Protein AF-A0A3C1FP89-F1 (afdb_monomer_lite)

Foldseek 3Di:
DDPVVVVVVVVVVVVLVVVPDPDPPVNVVVVVVVVVVVVVVVVVVVVPDDPVVVVVVVVVVLVVCVVCVVVVQVVLVVVLVSCVVSVPDPVVSVVSDDDPVNSND

Sequence (105 aa):
MTLTDLNEARQKKAAADAVHENLDPQALAMLMGEIGRTARAAAAHLATRDGKAIESALLCAAASMRANVDLILAANQKDMAAAQARGLSGAMLDRLLLDDARIEG

Radius of gyration: 21.08 Å; chains: 1; bounding box: 42×33×60 Å

Secondary structure (DSSP, 8-state):
--HHHHHHHHHHHHHHHTTS----HHHHHHHHHHHHHHHHHHHHHHTT--HHHHHHHHHHHHHHHHHTHHHHHHHHHHHHHHHHHTT--HHHHHHH---HHHHH-

Structure (mmCIF, N/CA/C/O backbone):
data_AF-A0A3C1FP89-F1
#
_entry.id   AF-A0A3C1FP89-F1
#
loop_
_atom_site.group_PDB
_atom_site.id
_atom_site.type_symbol
_atom_site.label_atom_id
_atom_site.label_alt_id
_atom_site.label_comp_id
_atom_site.label_asym_id
_atom_site.label_entity_id
_atom_site.label_seq_id
_atom_site.pdbx_PDB_ins_code
_atom_site.Cartn_x
_atom_site.Cartn_y
_atom_site.Cartn_z
_atom_site.occupancy
_atom_site.B_iso_or_equiv
_atom_site.auth_seq_id
_atom_site.auth_comp_id
_atom_site.auth_asym_id
_atom_site.auth_atom_id
_atom_site.pdbx_PDB_model_num
ATOM 1 N N . MET A 1 1 ? -26.961 9.249 37.890 1.00 52.25 1 MET A N 1
ATOM 2 C CA . MET A 1 1 ? -25.679 9.284 37.161 1.00 52.25 1 MET A CA 1
ATOM 3 C C . MET A 1 1 ? -24.774 10.228 37.926 1.00 52.25 1 MET A C 1
ATOM 5 O O . MET A 1 1 ? -25.094 11.408 38.019 1.00 52.25 1 MET A O 1
ATOM 9 N N . THR A 1 2 ? -23.789 9.687 38.635 1.00 61.38 2 THR A N 1
ATOM 10 C CA . THR A 1 2 ? -22.952 10.455 39.565 1.00 61.38 2 THR A CA 1
ATOM 11 C C . THR A 1 2 ? -21.875 11.226 38.797 1.00 61.38 2 THR A C 1
ATOM 13 O O . THR A 1 2 ? -21.512 10.862 37.680 1.00 61.38 2 THR A O 1
ATOM 16 N N . LEU A 1 3 ? -21.356 12.316 39.371 1.00 56.31 3 LEU A N 1
ATOM 17 C CA . LEU A 1 3 ? -20.245 13.081 38.780 1.00 56.31 3 LEU A CA 1
ATOM 18 C C . LEU A 1 3 ? -18.972 12.226 38.605 1.00 56.31 3 LEU A C 1
ATOM 20 O O . LEU A 1 3 ? -18.139 12.534 37.754 1.00 56.31 3 LEU A O 1
ATOM 24 N N . THR A 1 4 ? -18.856 11.132 39.361 1.00 63.28 4 THR A N 1
ATOM 25 C CA . THR A 1 4 ? -17.792 10.127 39.253 1.00 63.28 4 THR A CA 1
ATOM 26 C C . THR A 1 4 ? -17.857 9.380 37.916 1.00 63.28 4 THR A C 1
ATOM 28 O O . THR A 1 4 ? -16.848 9.300 37.219 1.00 63.28 4 THR A O 1
ATOM 31 N N . ASP A 1 5 ? -19.056 8.973 37.483 1.00 65.94 5 ASP A N 1
ATOM 32 C CA . ASP A 1 5 ? -19.277 8.242 36.221 1.00 65.94 5 ASP A CA 1
ATOM 33 C C . ASP A 1 5 ? -18.897 9.091 34.988 1.00 65.94 5 ASP A C 1
ATOM 35 O O . ASP A 1 5 ? -18.349 8.601 33.999 1.00 65.94 5 ASP A O 1
ATOM 39 N N . LEU A 1 6 ? -19.149 10.403 35.061 1.00 63.41 6 LEU A N 1
ATOM 40 C CA . LEU A 1 6 ? -18.785 11.370 34.018 1.00 63.41 6 LEU A CA 1
ATOM 41 C C . LEU A 1 6 ? -17.269 11.624 33.952 1.00 63.41 6 LEU A C 1
ATOM 43 O O . LEU A 1 6 ? -16.741 11.879 32.866 1.00 63.41 6 LEU A O 1
ATOM 47 N N . ASN A 1 7 ? -16.567 11.554 35.087 1.00 63.03 7 ASN A N 1
ATOM 48 C CA . ASN A 1 7 ? -15.112 11.703 35.142 1.00 63.03 7 ASN A CA 1
ATOM 49 C C . ASN A 1 7 ? -14.392 10.451 34.634 1.00 63.03 7 ASN A C 1
ATOM 51 O O . ASN A 1 7 ? -13.441 10.578 33.865 1.00 63.03 7 ASN A O 1
ATOM 55 N N . GLU A 1 8 ? -14.873 9.255 34.973 1.00 60.72 8 GLU A N 1
ATOM 56 C CA . GLU A 1 8 ? -14.316 7.998 34.457 1.00 60.72 8 GLU A CA 1
ATOM 57 C C . GLU A 1 8 ? -14.486 7.873 32.936 1.00 60.72 8 GLU A C 1
ATOM 59 O O . GLU A 1 8 ? -13.553 7.482 32.229 1.00 60.72 8 GLU A O 1
ATOM 64 N N . ALA A 1 9 ? -15.644 8.277 32.401 1.00 56.84 9 ALA A N 1
ATOM 65 C CA . ALA A 1 9 ? -15.885 8.311 30.958 1.00 56.84 9 ALA A CA 1
ATOM 66 C C . ALA A 1 9 ? -14.972 9.321 30.236 1.00 56.84 9 ALA A C 1
ATOM 68 O O . ALA A 1 9 ? -14.457 9.034 29.153 1.00 56.84 9 ALA A O 1
ATOM 69 N N . ARG A 1 10 ? -14.718 10.488 30.846 1.00 57.84 10 ARG A N 1
ATOM 70 C CA . ARG A 1 10 ? -13.766 11.486 30.328 1.00 57.84 10 ARG A CA 1
ATOM 71 C C . ARG A 1 10 ? -12.323 10.994 30.370 1.00 57.84 10 ARG A C 1
ATOM 73 O O . ARG A 1 10 ? -11.600 11.212 29.403 1.00 57.84 10 ARG A O 1
ATOM 80 N N . GLN A 1 11 ? -11.918 10.312 31.440 1.00 58.44 11 GLN A N 1
ATOM 81 C CA . GLN A 1 11 ? -10.575 9.740 31.568 1.00 58.44 11 GLN A CA 1
ATOM 82 C C . GLN A 1 11 ? -10.338 8.615 30.554 1.00 58.44 11 GLN A C 1
ATOM 84 O O . GLN A 1 11 ? -9.290 8.589 29.915 1.00 58.44 11 GLN A O 1
ATOM 89 N N . LYS A 1 12 ? -11.329 7.743 30.321 1.00 56.12 12 LYS A N 1
ATOM 90 C CA . LYS A 1 12 ? -11.257 6.711 29.271 1.00 56.12 12 LYS A CA 1
ATOM 91 C C . LYS A 1 12 ? -11.180 7.306 27.864 1.00 56.12 12 LYS A C 1
ATOM 93 O O . LYS A 1 12 ? -10.401 6.820 27.050 1.00 56.12 12 LYS A O 1
ATOM 98 N N . LYS A 1 13 ? -11.936 8.374 27.587 1.00 52.81 13 LYS A N 1
ATOM 99 C CA . LYS A 1 13 ? -11.879 9.087 26.301 1.00 52.81 13 LYS A CA 1
ATOM 100 C C . LYS A 1 13 ? -10.519 9.763 26.081 1.00 52.81 13 LYS A C 1
ATOM 102 O O . LYS A 1 13 ? -9.931 9.599 25.022 1.00 52.81 13 LYS A O 1
ATOM 107 N N . ALA A 1 14 ? -9.981 10.431 27.102 1.00 51.41 14 ALA A N 1
ATOM 108 C CA . ALA A 1 14 ? -8.655 11.046 27.042 1.00 51.41 14 ALA A CA 1
ATOM 109 C C . ALA A 1 14 ? -7.525 10.014 26.864 1.00 51.41 14 ALA A C 1
ATOM 111 O O . ALA A 1 14 ? -6.576 10.278 26.135 1.00 51.41 14 ALA A O 1
ATOM 112 N N . ALA A 1 15 ? -7.632 8.830 27.477 1.00 50.22 15 ALA A N 1
ATOM 113 C CA . ALA A 1 15 ? -6.672 7.743 27.277 1.00 50.22 15 ALA A CA 1
ATOM 114 C C . ALA A 1 15 ? -6.740 7.138 25.860 1.00 50.22 15 ALA A C 1
ATOM 116 O O . ALA A 1 15 ? -5.707 6.767 25.311 1.00 50.22 15 ALA A O 1
ATOM 117 N N . ALA A 1 16 ? -7.931 7.073 25.252 1.00 50.25 16 ALA A N 1
ATOM 118 C CA . ALA A 1 16 ? -8.103 6.632 23.866 1.00 50.25 16 ALA A CA 1
ATOM 119 C C . ALA A 1 16 ? -7.566 7.660 22.849 1.00 50.25 16 ALA A C 1
ATOM 121 O O . ALA A 1 16 ? -6.980 7.272 21.839 1.00 50.25 16 ALA A O 1
ATOM 122 N N . ASP A 1 17 ? -7.700 8.957 23.144 1.00 45.22 17 ASP A N 1
ATOM 123 C CA . ASP A 1 17 ? -7.143 10.049 22.331 1.00 45.22 17 ASP A CA 1
ATOM 124 C C . ASP A 1 17 ? -5.609 10.182 22.498 1.00 45.22 17 ASP A C 1
ATOM 126 O O . ASP A 1 17 ? -4.918 10.640 21.588 1.00 45.22 17 ASP A O 1
ATOM 130 N N . ALA A 1 18 ? -5.049 9.722 23.625 1.00 45.03 18 ALA A N 1
ATOM 131 C CA . ALA A 1 18 ? -3.611 9.743 23.924 1.00 45.03 18 ALA A CA 1
ATOM 132 C C . ALA A 1 18 ? -2.783 8.668 23.189 1.00 45.03 18 ALA A C 1
ATOM 134 O O . ALA A 1 18 ? -1.561 8.646 23.320 1.00 45.03 18 ALA A O 1
ATOM 135 N N . VAL A 1 19 ? -3.416 7.791 22.398 1.00 46.75 19 VAL A N 1
ATOM 136 C CA . VAL A 1 19 ? -2.716 6.790 21.564 1.00 46.75 19 VAL A CA 1
ATOM 137 C C . VAL A 1 19 ? -2.028 7.434 20.346 1.00 46.75 19 VAL A C 1
ATOM 139 O O . VAL A 1 19 ? -1.257 6.776 19.651 1.00 46.75 19 VAL A O 1
ATOM 142 N N . HIS A 1 20 ? -2.219 8.736 20.098 1.00 53.94 20 HIS A N 1
ATOM 143 C CA . HIS A 1 20 ? -1.276 9.496 19.278 1.00 53.94 20 HIS A CA 1
ATOM 144 C C . HIS A 1 20 ? 0.024 9.702 20.056 1.00 53.94 20 HIS A C 1
ATOM 146 O O . HIS A 1 20 ? 0.259 10.737 20.673 1.00 53.94 20 HIS A O 1
ATOM 152 N N . GLU A 1 21 ? 0.846 8.653 20.019 1.00 57.47 21 GLU A N 1
ATOM 153 C CA . GLU A 1 21 ? 2.279 8.667 20.265 1.00 57.47 21 GLU A CA 1
ATOM 154 C C . GLU A 1 21 ? 2.840 10.022 19.823 1.00 57.47 21 GLU A C 1
ATOM 156 O O . GLU A 1 21 ? 2.659 10.421 18.669 1.00 57.47 21 GLU A O 1
ATOM 161 N N . ASN A 1 22 ? 3.431 10.769 20.762 1.00 55.59 22 ASN A N 1
ATOM 162 C CA . ASN A 1 22 ? 4.135 12.018 20.481 1.00 55.59 22 ASN A CA 1
ATOM 163 C C . ASN A 1 22 ? 5.331 11.687 19.579 1.00 55.59 22 ASN A C 1
ATOM 165 O O . ASN A 1 22 ? 6.460 11.550 20.046 1.00 55.59 22 ASN A O 1
ATOM 169 N N . LEU A 1 23 ? 5.063 11.495 18.289 1.00 66.25 23 LEU A N 1
ATOM 170 C CA . LEU A 1 23 ? 6.065 11.325 17.258 1.00 66.25 23 LEU A CA 1
ATOM 171 C C . LEU A 1 23 ? 6.876 12.614 17.254 1.00 66.25 23 LEU A C 1
ATOM 173 O O . LEU A 1 23 ? 6.341 13.680 16.945 1.00 66.25 23 LEU A O 1
ATOM 177 N N . ASP A 1 24 ? 8.148 12.516 17.639 1.00 87.12 24 ASP A N 1
ATOM 178 C CA . ASP A 1 24 ? 9.085 13.629 17.545 1.00 87.12 24 ASP A CA 1
ATOM 179 C C . ASP A 1 24 ? 9.009 14.206 16.118 1.00 87.12 24 ASP A C 1
ATOM 181 O O . ASP A 1 24 ? 9.299 13.484 15.154 1.00 87.12 24 ASP A O 1
ATOM 185 N N . PRO A 1 25 ? 8.606 15.482 15.950 1.00 88.88 25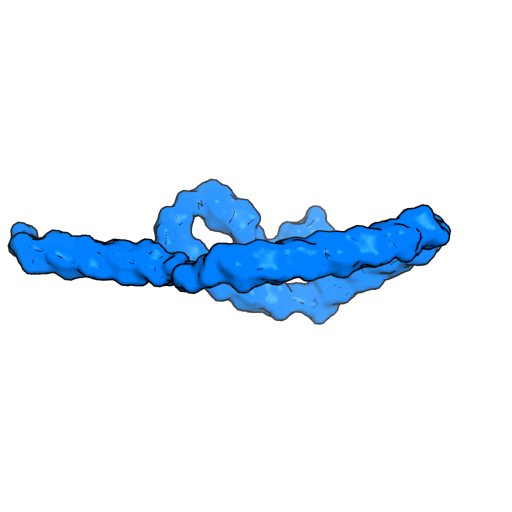 PRO A N 1
ATOM 186 C CA . PRO A 1 25 ? 8.474 16.089 14.633 1.00 88.88 25 PRO A CA 1
ATOM 187 C C . PRO A 1 25 ? 9.763 16.004 13.815 1.00 88.88 25 PRO A C 1
ATOM 189 O O . PRO A 1 25 ? 9.706 15.868 12.591 1.00 88.88 25 PRO A O 1
ATOM 192 N N . GLN A 1 26 ? 10.924 16.036 14.478 1.00 90.81 26 GLN A N 1
ATOM 193 C CA . GLN A 1 26 ? 12.214 15.916 13.814 1.00 90.81 26 GLN A CA 1
ATOM 194 C C . GLN A 1 26 ? 12.449 14.486 13.314 1.00 90.81 26 GLN A C 1
ATOM 196 O O . GLN A 1 26 ? 12.810 14.302 12.149 1.00 90.81 26 GLN A O 1
ATOM 201 N N . ALA A 1 27 ? 12.198 13.470 14.144 1.00 92.44 27 ALA A N 1
ATOM 202 C CA . ALA A 1 27 ? 12.238 12.068 13.730 1.00 92.44 27 ALA A CA 1
ATOM 203 C C . ALA A 1 27 ? 11.272 11.773 12.571 1.00 92.44 27 ALA A C 1
ATOM 205 O O . ALA A 1 27 ? 11.667 11.137 11.591 1.00 92.44 27 ALA A O 1
ATOM 206 N N . LEU A 1 28 ? 10.041 12.293 12.630 1.00 93.19 28 LEU A N 1
ATOM 207 C CA . LEU A 1 28 ? 9.064 12.154 11.551 1.00 93.19 28 LEU A CA 1
ATOM 208 C C . LEU A 1 28 ? 9.565 12.805 10.254 1.00 93.19 28 LEU A C 1
ATOM 210 O O . LEU A 1 28 ? 9.514 12.179 9.195 1.00 93.19 28 LEU A O 1
ATOM 214 N N . ALA A 1 29 ? 10.090 14.032 10.325 1.00 95.31 29 ALA A N 1
ATOM 215 C CA . ALA A 1 29 ? 10.639 14.726 9.162 1.00 95.31 29 ALA A CA 1
ATOM 216 C C . ALA A 1 29 ? 11.818 13.960 8.538 1.00 95.31 29 ALA A C 1
ATOM 218 O O . ALA A 1 29 ? 11.907 13.848 7.312 1.00 95.31 29 ALA A O 1
ATOM 219 N N . MET A 1 30 ? 12.697 13.385 9.365 1.00 96.31 30 MET A N 1
ATOM 220 C CA . MET A 1 30 ? 13.804 12.550 8.896 1.00 96.31 30 MET A CA 1
ATOM 221 C C . MET A 1 30 ? 13.309 11.274 8.207 1.00 96.31 30 MET A C 1
ATOM 223 O O . MET A 1 30 ? 13.766 10.980 7.100 1.00 96.31 30 MET A O 1
ATOM 227 N N . LEU A 1 31 ? 12.353 10.558 8.812 1.00 96.38 31 LEU A N 1
ATOM 228 C CA . LEU A 1 31 ? 11.766 9.342 8.244 1.00 96.38 31 LEU A CA 1
ATOM 229 C C . LEU A 1 31 ? 11.089 9.624 6.897 1.00 96.38 31 LEU A C 1
ATOM 231 O O . LEU A 1 31 ? 11.361 8.942 5.911 1.00 96.38 31 LEU A O 1
ATOM 235 N N . MET A 1 32 ? 10.249 10.660 6.831 1.00 97.00 32 MET A N 1
ATOM 236 C CA . MET A 1 32 ? 9.572 11.050 5.590 1.00 97.00 32 MET A CA 1
ATOM 237 C C . MET A 1 32 ? 10.575 11.471 4.508 1.00 97.00 32 MET A C 1
ATOM 239 O O . MET A 1 32 ? 10.421 11.109 3.340 1.00 97.00 32 MET A O 1
ATOM 243 N N . GLY A 1 33 ? 11.640 12.184 4.891 1.00 98.12 33 GLY A N 1
ATOM 244 C CA . GLY A 1 33 ? 12.728 12.538 3.982 1.00 98.12 33 GLY A CA 1
ATOM 245 C C . GLY A 1 33 ? 13.452 11.316 3.411 1.00 98.12 33 GLY A C 1
ATOM 246 O O . GLY A 1 33 ? 13.795 11.306 2.228 1.00 98.12 33 GLY A O 1
ATOM 247 N N . GLU A 1 34 ? 13.660 10.279 4.222 1.00 98.00 34 GLU A N 1
ATOM 248 C CA . GLU A 1 34 ? 14.312 9.039 3.791 1.00 98.00 34 GLU A CA 1
ATOM 249 C C . GLU A 1 34 ? 13.439 8.214 2.842 1.00 98.00 34 GLU A C 1
ATOM 251 O O . GLU A 1 34 ? 13.912 7.796 1.781 1.00 98.00 34 GLU A O 1
ATOM 256 N N . ILE A 1 35 ? 12.146 8.068 3.155 1.00 98.19 35 ILE A N 1
ATOM 257 C CA . ILE A 1 35 ? 11.174 7.427 2.257 1.00 98.19 35 ILE A CA 1
ATOM 258 C C . ILE A 1 35 ? 11.182 8.131 0.893 1.00 98.19 35 ILE A C 1
ATOM 260 O O . ILE A 1 35 ? 11.268 7.474 -0.145 1.00 98.19 35 ILE A O 1
ATOM 264 N N . GLY A 1 36 ? 11.171 9.468 0.881 1.00 98.25 36 GLY A N 1
ATOM 265 C CA . GLY A 1 36 ? 11.209 10.256 -0.352 1.00 98.25 36 GLY A CA 1
ATOM 266 C C . GLY A 1 36 ? 12.493 10.070 -1.171 1.00 98.25 36 GLY A C 1
ATOM 267 O O . GLY A 1 36 ? 12.426 9.929 -2.396 1.00 98.25 36 GLY A O 1
ATOM 268 N N . ARG A 1 37 ? 13.667 10.039 -0.522 1.00 98.38 37 ARG A N 1
ATOM 269 C CA . ARG A 1 37 ? 14.954 9.783 -1.199 1.00 98.38 37 ARG A CA 1
ATOM 270 C C . ARG A 1 37 ? 14.999 8.388 -1.814 1.00 98.38 37 ARG A C 1
ATOM 272 O O . ARG A 1 37 ? 15.337 8.260 -2.992 1.00 98.38 37 ARG A O 1
ATOM 279 N N . THR A 1 38 ? 14.603 7.374 -1.048 1.00 98.19 38 THR A N 1
ATOM 280 C CA . THR A 1 38 ? 14.559 5.982 -1.509 1.00 98.19 38 THR A CA 1
ATOM 281 C C . THR A 1 38 ? 13.587 5.818 -2.678 1.00 98.19 38 THR A C 1
ATOM 283 O O . THR A 1 38 ? 13.945 5.243 -3.707 1.00 98.19 38 THR A O 1
ATOM 286 N N . ALA A 1 39 ? 12.390 6.406 -2.584 1.00 98.00 39 ALA A N 1
ATOM 287 C CA . ALA A 1 39 ? 11.407 6.384 -3.664 1.00 98.00 39 ALA A CA 1
ATOM 288 C C . ALA A 1 39 ? 11.930 7.060 -4.943 1.00 98.00 39 ALA A C 1
ATOM 290 O O . ALA A 1 39 ? 11.757 6.523 -6.037 1.00 98.00 39 ALA A O 1
ATOM 291 N N . ARG A 1 40 ? 12.619 8.206 -4.829 1.00 98.00 40 ARG A N 1
ATOM 292 C CA . ARG A 1 40 ? 13.214 8.898 -5.986 1.00 98.00 40 ARG A CA 1
ATOM 293 C C . ARG A 1 40 ? 14.290 8.056 -6.672 1.00 98.00 40 ARG A C 1
ATOM 295 O O . ARG A 1 40 ? 14.317 8.009 -7.900 1.00 98.00 40 ARG A O 1
ATOM 302 N N . ALA A 1 41 ? 15.152 7.396 -5.900 1.00 97.31 41 ALA A N 1
ATOM 303 C CA . ALA A 1 41 ? 16.158 6.494 -6.450 1.00 97.31 41 ALA A CA 1
ATOM 304 C C . ALA A 1 41 ? 15.499 5.317 -7.193 1.00 97.31 41 ALA A C 1
ATOM 306 O O . ALA A 1 41 ? 15.824 5.056 -8.351 1.00 97.31 41 ALA A O 1
ATOM 307 N N . ALA A 1 42 ? 14.505 4.669 -6.578 1.00 96.81 42 ALA A N 1
ATOM 308 C CA . ALA A 1 42 ? 13.756 3.574 -7.195 1.00 96.81 42 ALA A CA 1
ATOM 309 C C . ALA A 1 42 ? 13.018 4.002 -8.479 1.00 96.81 42 ALA A C 1
ATOM 311 O O . ALA A 1 42 ? 13.021 3.266 -9.466 1.00 96.81 42 ALA A O 1
ATOM 312 N N . ALA A 1 43 ? 12.442 5.208 -8.509 1.00 97.44 43 ALA A N 1
ATOM 313 C CA . ALA A 1 43 ? 11.737 5.734 -9.678 1.00 97.44 43 ALA A CA 1
ATOM 314 C C . ALA A 1 43 ? 12.648 5.857 -10.913 1.00 97.44 43 ALA A C 1
ATOM 316 O O . ALA A 1 43 ? 12.226 5.516 -12.017 1.00 97.44 43 ALA A O 1
ATOM 317 N N . ALA A 1 44 ? 13.907 6.275 -10.736 1.00 96.00 44 ALA A N 1
ATOM 318 C CA . ALA A 1 44 ? 14.877 6.335 -11.832 1.00 96.00 44 ALA A CA 1
ATOM 319 C C . ALA A 1 44 ? 15.164 4.943 -12.424 1.00 96.00 44 ALA A C 1
ATOM 321 O O . ALA A 1 44 ? 15.269 4.789 -13.642 1.00 96.00 44 ALA A O 1
ATOM 322 N N . HIS A 1 45 ? 15.230 3.909 -11.579 1.00 94.25 45 HIS A N 1
ATOM 323 C CA . HIS A 1 45 ? 15.372 2.528 -12.041 1.00 94.25 45 HIS A CA 1
ATOM 324 C C . HIS A 1 45 ? 14.130 2.037 -12.786 1.00 94.25 45 HIS A C 1
ATOM 326 O O . HIS A 1 45 ? 14.267 1.395 -13.830 1.00 94.25 45 HIS A O 1
ATOM 332 N N . LEU A 1 46 ? 12.937 2.354 -12.276 1.00 95.19 46 LEU A N 1
ATOM 333 C CA . LEU A 1 46 ? 11.667 1.946 -12.872 1.00 95.19 46 LEU A CA 1
ATOM 334 C C . LEU A 1 46 ? 11.450 2.582 -14.251 1.00 95.19 46 LEU A C 1
ATOM 336 O O . LEU A 1 46 ? 11.043 1.890 -15.179 1.00 95.19 46 LEU A O 1
ATOM 340 N N . ALA A 1 47 ? 11.803 3.861 -14.411 1.00 95.69 47 ALA A N 1
ATOM 341 C CA . ALA A 1 47 ? 11.629 4.622 -15.652 1.00 95.69 47 ALA A CA 1
ATOM 342 C C . ALA A 1 47 ? 12.396 4.054 -16.864 1.00 95.69 47 ALA A C 1
ATOM 344 O O . ALA A 1 47 ? 12.097 4.412 -17.999 1.00 95.69 47 ALA A O 1
ATOM 345 N N . THR A 1 48 ? 13.384 3.184 -16.635 1.00 95.69 48 THR A N 1
ATOM 346 C CA . THR A 1 48 ? 14.212 2.571 -17.691 1.00 95.69 48 THR A CA 1
ATOM 347 C C . THR A 1 48 ? 13.874 1.105 -17.966 1.00 95.69 48 THR A C 1
ATOM 349 O O . THR A 1 48 ? 14.527 0.475 -18.796 1.00 95.69 48 THR A O 1
ATOM 352 N N . ARG A 1 49 ? 12.892 0.526 -17.261 1.00 95.75 49 ARG A N 1
ATOM 353 C CA . ARG A 1 49 ? 12.479 -0.870 -17.466 1.00 95.75 49 ARG A CA 1
ATOM 354 C C . ARG A 1 49 ? 11.669 -1.013 -18.754 1.00 95.75 49 ARG A C 1
ATOM 356 O O . ARG A 1 49 ? 10.906 -0.123 -19.118 1.00 95.75 49 ARG A O 1
ATOM 363 N N . ASP A 1 50 ? 11.814 -2.157 -19.418 1.00 95.62 50 ASP A N 1
ATOM 364 C CA . ASP A 1 50 ? 10.962 -2.503 -20.552 1.00 95.62 50 ASP A CA 1
ATOM 365 C C . ASP A 1 50 ? 9.567 -2.970 -20.094 1.00 95.62 50 ASP A C 1
ATOM 367 O O . ASP A 1 50 ? 9.335 -3.283 -18.923 1.00 95.62 50 ASP A O 1
ATOM 371 N N . GLY A 1 51 ? 8.617 -3.016 -21.032 1.00 96.06 51 GLY A N 1
ATOM 372 C CA . GLY A 1 51 ? 7.233 -3.391 -20.727 1.00 96.06 51 GLY A CA 1
ATOM 373 C C . GLY A 1 51 ? 7.092 -4.806 -20.156 1.00 96.06 51 GLY A C 1
ATOM 374 O O . GLY A 1 51 ? 6.272 -5.018 -19.268 1.00 96.06 51 GLY A O 1
ATOM 375 N N . LYS A 1 52 ? 7.927 -5.758 -20.596 1.00 97.06 52 LYS A N 1
ATOM 376 C CA . LYS A 1 52 ? 7.881 -7.153 -20.127 1.00 97.06 52 LYS A CA 1
ATOM 377 C C . LYS A 1 52 ? 8.320 -7.282 -18.672 1.00 97.06 52 LYS A C 1
ATOM 379 O O . LYS A 1 52 ? 7.727 -8.048 -17.918 1.00 97.06 52 LYS A O 1
ATOM 384 N N . ALA A 1 53 ? 9.342 -6.533 -18.263 1.00 96.56 53 ALA A N 1
ATOM 385 C CA . ALA A 1 53 ? 9.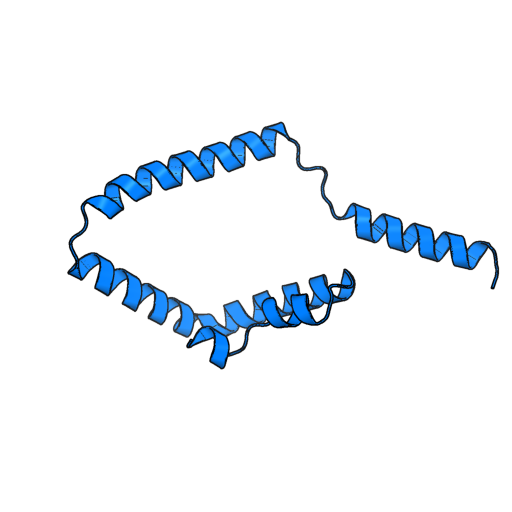782 -6.497 -16.877 1.00 96.56 53 ALA A CA 1
ATOM 386 C C . ALA A 1 53 ? 8.692 -5.921 -15.961 1.00 96.56 53 ALA A C 1
ATOM 388 O O . ALA A 1 53 ? 8.465 -6.462 -14.879 1.00 96.56 53 ALA A O 1
ATOM 389 N N . ILE A 1 54 ? 7.993 -4.865 -16.398 1.00 96.62 54 ILE A N 1
ATOM 390 C CA . ILE A 1 54 ? 6.865 -4.289 -15.649 1.00 96.62 54 ILE A CA 1
ATOM 391 C C . ILE A 1 54 ? 5.705 -5.283 -15.550 1.00 96.62 54 ILE A C 1
ATOM 393 O O . ILE A 1 54 ? 5.204 -5.523 -14.455 1.00 96.62 54 ILE A O 1
ATOM 397 N N . GLU A 1 55 ? 5.310 -5.899 -16.664 1.00 98.12 55 GLU A N 1
ATOM 398 C CA . GLU A 1 55 ? 4.258 -6.919 -16.697 1.00 98.12 55 GLU A CA 1
ATOM 399 C C . GLU A 1 55 ? 4.575 -8.080 -15.745 1.00 98.12 55 GLU A C 1
ATOM 401 O O . GLU A 1 55 ? 3.764 -8.424 -14.884 1.00 98.12 55 GLU A O 1
ATOM 406 N N . SER A 1 56 ? 5.789 -8.633 -15.830 1.00 97.81 56 SER A N 1
ATOM 407 C CA . SER A 1 56 ? 6.228 -9.707 -14.939 1.00 97.81 56 SER A CA 1
ATOM 408 C C . SER A 1 56 ? 6.207 -9.279 -13.472 1.00 97.81 56 SER A C 1
ATOM 410 O O . SER A 1 56 ? 5.805 -10.074 -12.625 1.00 97.81 56 SER A O 1
ATOM 412 N N . ALA A 1 57 ? 6.615 -8.047 -13.153 1.00 97.06 57 ALA A N 1
ATOM 413 C CA . ALA A 1 57 ? 6.586 -7.544 -11.784 1.00 97.06 57 ALA A CA 1
ATOM 414 C C . ALA A 1 57 ? 5.152 -7.455 -11.235 1.00 97.06 57 ALA A C 1
ATOM 416 O O . ALA A 1 57 ? 4.918 -7.850 -10.093 1.00 97.06 57 ALA A O 1
ATOM 417 N N . LEU A 1 58 ? 4.191 -6.999 -12.045 1.00 97.12 58 LEU A N 1
ATOM 418 C CA . LEU A 1 58 ? 2.778 -6.922 -11.657 1.00 97.12 58 LEU A CA 1
ATOM 419 C C . LEU A 1 58 ? 2.172 -8.311 -11.425 1.00 97.12 58 LEU A C 1
ATOM 421 O O . LEU A 1 58 ? 1.501 -8.528 -10.417 1.00 97.12 58 LEU A O 1
ATOM 425 N N . LEU A 1 59 ? 2.454 -9.269 -12.312 1.00 97.88 59 LEU A N 1
ATOM 426 C CA . LEU A 1 59 ? 1.993 -10.651 -12.154 1.00 97.88 59 LEU A CA 1
ATOM 427 C C . LEU A 1 59 ? 2.584 -11.306 -10.899 1.00 97.88 59 LEU A C 1
ATOM 429 O O . LEU A 1 59 ? 1.860 -11.956 -10.145 1.00 97.88 59 LEU A O 1
ATOM 433 N N . CYS A 1 60 ? 3.875 -11.090 -10.634 1.00 98.06 60 CYS A N 1
ATOM 434 C CA . CYS A 1 60 ? 4.522 -11.562 -9.411 1.00 98.06 60 CYS A CA 1
ATOM 435 C C . CYS A 1 60 ? 3.927 -10.912 -8.155 1.00 98.06 60 CYS A C 1
ATOM 437 O O . CYS A 1 60 ? 3.713 -11.606 -7.163 1.00 98.06 60 CYS A O 1
ATOM 439 N N . ALA A 1 61 ? 3.631 -9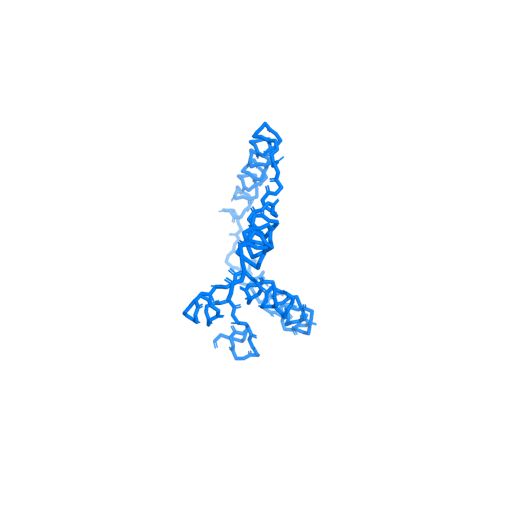.609 -8.186 1.00 97.00 61 ALA A N 1
ATOM 440 C CA . ALA A 1 61 ? 2.989 -8.917 -7.071 1.00 97.00 61 ALA A CA 1
ATOM 441 C C . ALA A 1 61 ? 1.602 -9.509 -6.772 1.00 97.00 61 ALA A C 1
ATOM 443 O O . ALA A 1 61 ? 1.319 -9.842 -5.622 1.00 97.00 61 ALA A O 1
ATOM 444 N N . ALA A 1 62 ? 0.785 -9.735 -7.806 1.00 97.12 62 ALA A N 1
ATOM 445 C CA . ALA A 1 62 ? -0.523 -10.368 -7.660 1.00 97.12 62 ALA A CA 1
ATOM 446 C C . ALA A 1 62 ? -0.411 -11.804 -7.117 1.00 97.12 62 ALA A C 1
ATOM 448 O O . ALA A 1 62 ? -1.117 -12.172 -6.182 1.00 97.12 62 ALA A O 1
ATOM 449 N N . ALA A 1 63 ? 0.506 -12.619 -7.649 1.00 97.75 63 ALA A N 1
ATOM 450 C CA . ALA A 1 63 ? 0.747 -13.971 -7.142 1.00 97.75 63 ALA A CA 1
ATOM 451 C C . ALA A 1 63 ? 1.199 -13.968 -5.671 1.00 97.75 63 ALA A C 1
ATOM 453 O O . ALA A 1 63 ? 0.732 -14.786 -4.882 1.00 97.75 63 ALA A O 1
ATOM 454 N N . SER A 1 64 ? 2.064 -13.023 -5.290 1.00 97.75 64 SER A N 1
ATOM 455 C CA . SER A 1 64 ? 2.519 -12.853 -3.909 1.00 97.75 64 SER A CA 1
ATOM 456 C C . SER A 1 64 ? 1.371 -12.471 -2.974 1.00 97.75 64 SER A C 1
ATOM 458 O O . SER A 1 64 ? 1.255 -13.050 -1.897 1.00 97.75 64 SER A O 1
ATOM 460 N N . MET A 1 65 ? 0.483 -11.559 -3.385 1.00 96.44 65 MET A N 1
ATOM 461 C CA . MET A 1 65 ? -0.710 -11.219 -2.602 1.00 96.44 65 MET A CA 1
ATOM 462 C C . MET A 1 65 ? -1.583 -12.449 -2.342 1.00 96.44 65 MET A C 1
ATOM 464 O O . MET A 1 65 ? -1.908 -12.724 -1.190 1.00 96.44 65 MET A O 1
ATOM 468 N N . ARG A 1 66 ? -1.883 -13.236 -3.384 1.00 96.31 66 ARG A N 1
ATOM 469 C CA . ARG A 1 66 ? -2.685 -14.467 -3.261 1.00 96.31 66 ARG A CA 1
ATOM 470 C C . ARG A 1 66 ? -2.039 -15.499 -2.348 1.00 96.31 66 ARG A C 1
ATOM 472 O O . ARG A 1 66 ? -2.704 -16.082 -1.501 1.00 96.31 66 ARG A O 1
ATOM 479 N N . ALA A 1 67 ? -0.729 -15.692 -2.484 1.00 97.69 67 ALA A N 1
ATOM 480 C CA . ALA A 1 67 ? 0.026 -16.620 -1.647 1.00 97.69 67 ALA A CA 1
ATOM 481 C C . ALA A 1 67 ? 0.051 -16.216 -0.161 1.00 97.69 67 ALA A C 1
ATOM 483 O O . ALA A 1 67 ? 0.346 -17.052 0.687 1.00 97.69 67 ALA A O 1
ATOM 484 N N . ASN A 1 68 ? -0.248 -14.952 0.156 1.00 97.69 68 ASN A N 1
ATOM 485 C CA . ASN A 1 68 ? -0.216 -14.403 1.510 1.00 97.69 68 ASN A CA 1
ATOM 486 C C . ASN A 1 68 ? -1.592 -13.888 1.974 1.00 97.69 68 ASN A C 1
ATOM 488 O O . ASN A 1 68 ? -1.652 -13.071 2.895 1.00 97.69 68 ASN A O 1
ATOM 492 N N . VAL A 1 69 ? -2.694 -14.349 1.368 1.00 97.94 69 VAL A N 1
ATOM 493 C CA . VAL A 1 69 ? -4.052 -13.860 1.670 1.00 97.94 69 VAL A CA 1
ATOM 494 C C . VAL A 1 69 ? -4.398 -13.978 3.158 1.00 97.94 69 VAL A C 1
ATOM 496 O O . VAL A 1 69 ? -4.826 -13.000 3.769 1.00 97.94 69 VAL A O 1
ATOM 499 N N . ASP A 1 70 ? -4.079 -15.114 3.782 1.00 97.81 70 ASP A N 1
ATOM 500 C CA . ASP A 1 70 ? -4.344 -15.355 5.204 1.00 97.81 70 ASP A CA 1
ATOM 501 C C . ASP A 1 70 ? -3.615 -14.347 6.104 1.00 97.81 70 ASP A C 1
ATOM 503 O O . ASP A 1 70 ? -4.166 -13.859 7.092 1.00 97.81 70 ASP A O 1
ATOM 507 N N . LEU A 1 71 ? -2.376 -13.991 5.744 1.00 98.25 71 LEU A N 1
ATOM 508 C CA . LEU A 1 71 ? -1.578 -13.004 6.470 1.00 98.25 71 LEU A CA 1
ATOM 509 C C . LEU A 1 71 ? -2.205 -11.607 6.362 1.00 98.25 71 LEU A C 1
ATOM 511 O O . LEU A 1 71 ? -2.284 -10.886 7.359 1.00 98.25 71 LEU A O 1
ATOM 515 N N . ILE A 1 72 ? -2.652 -11.233 5.161 1.00 97.75 72 ILE A N 1
ATOM 516 C CA . ILE A 1 72 ? -3.272 -9.934 4.880 1.00 97.75 72 ILE A CA 1
ATOM 517 C C . ILE A 1 72 ? -4.596 -9.805 5.642 1.00 97.75 72 ILE A C 1
ATOM 519 O O . ILE A 1 72 ? -4.807 -8.808 6.334 1.00 97.75 72 ILE A O 1
ATOM 523 N N . LEU A 1 73 ? -5.460 -10.822 5.581 1.00 98.25 73 LEU A N 1
ATOM 524 C CA . LEU A 1 73 ? -6.745 -10.825 6.282 1.00 98.25 73 LEU A CA 1
ATOM 525 C C . LEU A 1 73 ? -6.562 -10.820 7.805 1.00 98.25 73 LEU A C 1
ATOM 527 O O . LEU A 1 73 ? -7.241 -10.065 8.503 1.00 98.25 73 LEU A O 1
ATOM 531 N N . ALA A 1 74 ? -5.602 -11.583 8.336 1.00 98.38 74 ALA A N 1
ATOM 532 C CA . ALA A 1 74 ? -5.289 -11.569 9.764 1.00 98.38 74 ALA A CA 1
ATOM 533 C C . ALA A 1 74 ? -4.760 -10.204 10.241 1.00 98.38 74 ALA A C 1
ATOM 535 O O . ALA A 1 74 ? -5.046 -9.790 11.368 1.00 98.38 74 ALA A O 1
ATOM 536 N N . ALA A 1 75 ? -3.995 -9.489 9.410 1.00 98.31 75 ALA A N 1
ATOM 537 C CA . ALA A 1 75 ? -3.581 -8.119 9.702 1.00 98.31 75 ALA A CA 1
ATOM 538 C C . ALA A 1 75 ? -4.781 -7.157 9.670 1.00 98.31 75 ALA A C 1
ATOM 540 O O . ALA A 1 75 ? -4.998 -6.427 10.637 1.00 98.31 75 ALA A O 1
ATOM 541 N N . ASN A 1 76 ? -5.623 -7.236 8.634 1.00 98.44 76 ASN A N 1
ATOM 542 C CA . ASN A 1 76 ? -6.810 -6.392 8.507 1.00 98.44 76 ASN A CA 1
ATOM 543 C C . ASN A 1 76 ? -7.797 -6.578 9.669 1.00 98.44 76 ASN A C 1
ATOM 545 O O . ASN A 1 76 ? -8.361 -5.605 10.155 1.00 98.44 76 ASN A O 1
ATOM 549 N N . GLN A 1 77 ? -7.962 -7.798 10.187 1.00 98.25 77 GLN A N 1
ATOM 550 C CA . GLN A 1 77 ? -8.799 -8.048 11.366 1.00 98.25 77 GLN A CA 1
ATOM 551 C C . GLN A 1 77 ? -8.315 -7.289 12.611 1.00 98.25 77 GLN A C 1
ATOM 553 O O . GLN A 1 77 ? -9.136 -6.789 13.385 1.00 98.25 77 GLN A O 1
ATOM 558 N N . LYS A 1 78 ? -6.995 -7.157 12.803 1.00 98.12 78 LYS A N 1
ATOM 559 C CA . LYS A 1 78 ? -6.428 -6.354 13.900 1.00 98.12 78 LYS A CA 1
ATOM 560 C C . LYS A 1 78 ? -6.741 -4.873 13.703 1.00 98.12 78 LYS A C 1
ATOM 562 O O . LYS A 1 78 ? -7.145 -4.206 14.656 1.00 98.12 78 LYS A O 1
ATOM 567 N N . ASP A 1 79 ? -6.629 -4.390 12.469 1.00 97.88 79 ASP A N 1
ATOM 568 C CA . ASP A 1 79 ? -6.968 -3.010 12.120 1.00 97.88 79 ASP A CA 1
ATOM 569 C C . ASP A 1 79 ? -8.463 -2.730 12.307 1.00 97.88 79 ASP A C 1
ATOM 571 O O . ASP A 1 79 ? -8.829 -1.694 12.860 1.00 97.88 79 ASP A O 1
ATOM 575 N N . MET A 1 80 ? -9.335 -3.670 11.935 1.00 98.12 80 MET A N 1
ATOM 576 C CA . MET A 1 80 ? -10.782 -3.579 12.144 1.00 98.12 80 MET A CA 1
ATOM 577 C C . MET A 1 80 ? -11.131 -3.491 13.631 1.00 98.12 80 MET A C 1
ATOM 579 O O . 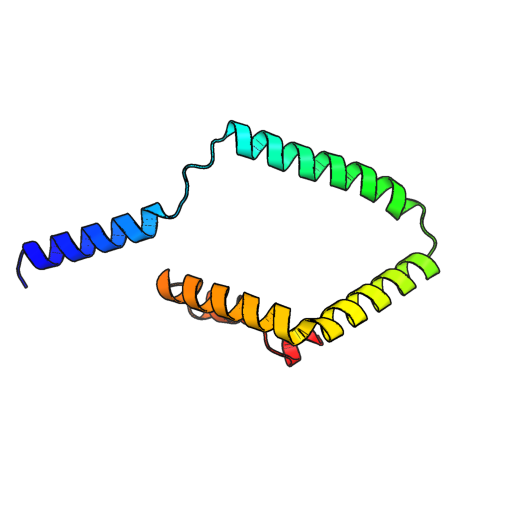MET A 1 80 ? -11.922 -2.631 14.022 1.00 98.12 80 MET A O 1
ATOM 583 N N . ALA A 1 81 ? -10.507 -4.317 14.476 1.00 97.38 81 ALA A N 1
ATOM 584 C CA . ALA A 1 81 ? -10.702 -4.257 15.923 1.00 97.38 81 ALA A CA 1
ATOM 585 C C . ALA A 1 81 ? -10.246 -2.905 16.504 1.00 97.38 81 ALA A C 1
ATOM 587 O O . ALA A 1 81 ? -10.969 -2.285 17.289 1.00 97.38 81 ALA A O 1
ATOM 588 N N . ALA A 1 82 ? -9.083 -2.401 16.077 1.00 94.81 82 ALA A N 1
ATOM 589 C CA . ALA A 1 82 ? -8.581 -1.093 16.497 1.00 94.81 82 ALA A CA 1
ATOM 590 C C . ALA A 1 82 ? -9.480 0.061 16.012 1.00 94.81 82 ALA A C 1
ATOM 592 O O . ALA A 1 82 ? -9.766 0.995 16.763 1.00 94.81 82 ALA A O 1
ATOM 593 N N . ALA A 1 83 ? -9.970 -0.003 14.773 1.00 94.00 83 ALA A N 1
ATOM 594 C CA . ALA A 1 83 ? -10.867 0.987 14.188 1.00 94.00 83 ALA A CA 1
ATOM 595 C C . ALA A 1 83 ? -12.227 1.033 14.902 1.00 94.00 83 ALA A C 1
ATOM 597 O O . ALA A 1 83 ? -12.743 2.119 15.178 1.00 94.00 83 ALA A O 1
ATOM 598 N N . GLN A 1 84 ? -12.783 -0.128 15.252 1.00 94.25 84 GLN A N 1
ATOM 599 C CA . GLN A 1 84 ? -14.011 -0.229 16.041 1.00 94.25 84 GLN A CA 1
ATOM 600 C C . GLN A 1 84 ? -13.821 0.337 17.451 1.00 94.25 84 GLN A C 1
ATOM 602 O O . GLN A 1 84 ? -14.649 1.126 17.903 1.00 94.25 84 GLN A O 1
ATOM 607 N N . ALA A 1 85 ? -12.705 0.016 18.117 1.00 94.12 85 ALA A N 1
ATOM 608 C CA . ALA A 1 85 ? -12.377 0.568 19.433 1.00 94.12 85 ALA A CA 1
ATOM 609 C C . ALA A 1 85 ? -12.234 2.102 19.414 1.00 94.12 85 ALA A C 1
ATOM 611 O O . ALA A 1 85 ? -12.576 2.771 20.388 1.00 94.12 85 ALA A O 1
ATOM 612 N N . ARG A 1 86 ? -11.783 2.668 18.287 1.00 93.62 86 ARG A N 1
ATOM 613 C CA . ARG A 1 86 ? -11.690 4.119 18.049 1.00 93.62 86 ARG A CA 1
ATOM 614 C C . ARG A 1 86 ? -13.008 4.764 17.603 1.00 93.62 86 ARG A C 1
ATOM 616 O O . ARG A 1 86 ? -13.050 5.978 17.423 1.00 93.62 86 ARG A O 1
ATOM 623 N N . GLY A 1 87 ? -14.075 3.985 17.419 1.00 93.94 87 GLY A N 1
ATOM 624 C CA . GLY A 1 87 ? -15.393 4.493 17.035 1.00 93.94 87 GLY A CA 1
ATOM 625 C C . GLY A 1 87 ? -15.465 5.026 15.601 1.00 93.94 87 GLY A C 1
ATOM 626 O O . GLY A 1 87 ? -16.201 5.981 15.346 1.00 93.94 87 GLY A O 1
ATOM 627 N N . LEU A 1 88 ? -14.701 4.449 14.663 1.00 94.38 88 LEU A N 1
ATOM 628 C CA . LEU A 1 88 ? -14.794 4.822 13.248 1.00 94.38 88 LEU A CA 1
ATOM 629 C C . LEU A 1 88 ? -16.217 4.599 12.710 1.00 94.38 88 LEU A C 1
ATOM 631 O O . LEU A 1 88 ? -16.910 3.654 13.085 1.00 94.38 88 LEU A O 1
ATOM 635 N N . SER A 1 89 ? -16.649 5.479 11.801 1.00 96.12 89 SER A N 1
ATOM 636 C CA . SER A 1 89 ? -17.976 5.371 11.185 1.00 96.12 89 SER A CA 1
ATOM 637 C C . SER A 1 89 ? -18.102 4.110 10.326 1.00 96.12 89 SER A C 1
ATOM 639 O O . SER A 1 89 ? -17.114 3.632 9.768 1.00 96.12 89 SER A O 1
ATOM 641 N N . GLY A 1 90 ? -19.329 3.614 10.136 1.00 96.75 90 GLY A N 1
ATOM 642 C CA . GLY A 1 90 ? -19.585 2.440 9.291 1.00 96.75 90 GLY A CA 1
ATOM 643 C C . GLY A 1 90 ? -19.023 2.578 7.870 1.00 96.75 90 GLY A C 1
ATOM 644 O O . GLY A 1 90 ? -18.431 1.639 7.357 1.00 96.75 90 GLY A O 1
ATOM 645 N N . ALA A 1 91 ? -19.096 3.772 7.273 1.00 97.50 91 ALA A N 1
ATOM 646 C CA . ALA A 1 91 ? -18.520 4.037 5.951 1.00 97.50 91 ALA A CA 1
ATOM 647 C C . ALA A 1 91 ? -16.978 3.997 5.931 1.00 97.50 91 ALA A C 1
ATOM 649 O O . ALA A 1 91 ? -16.380 3.708 4.899 1.00 97.50 91 ALA A O 1
ATOM 650 N N . MET A 1 92 ? -16.316 4.313 7.048 1.00 96.56 92 MET A N 1
ATOM 651 C CA . MET A 1 92 ? -14.861 4.174 7.174 1.00 96.56 92 MET A CA 1
ATOM 652 C C . MET A 1 92 ? -14.459 2.716 7.408 1.00 96.56 92 MET A C 1
ATOM 654 O O . MET A 1 92 ? -13.467 2.275 6.840 1.00 96.56 92 MET A O 1
ATOM 658 N N . LEU A 1 93 ? -15.243 1.971 8.193 1.00 97.69 93 LEU A N 1
ATOM 659 C CA . LEU A 1 93 ? -15.031 0.540 8.416 1.00 97.69 93 LEU A CA 1
ATOM 660 C C . LEU A 1 93 ? -15.224 -0.269 7.129 1.00 97.69 93 LEU A C 1
ATOM 662 O O . LEU A 1 93 ? -14.403 -1.127 6.836 1.00 97.69 93 LEU A O 1
ATOM 666 N N . ASP A 1 94 ? -16.241 0.045 6.325 1.00 97.19 94 ASP A N 1
ATOM 667 C CA . ASP A 1 94 ? -16.462 -0.620 5.035 1.00 97.19 94 ASP A CA 1
ATOM 668 C C . ASP A 1 94 ? -15.307 -0.387 4.043 1.00 97.19 94 ASP A C 1
ATOM 670 O O . ASP A 1 94 ? -14.934 -1.281 3.288 1.00 97.19 94 ASP A O 1
ATOM 674 N N . ARG A 1 95 ? -14.683 0.798 4.071 1.00 96.81 95 ARG A N 1
ATOM 675 C CA . ARG A 1 95 ? -13.480 1.084 3.269 1.00 96.81 95 ARG A CA 1
ATOM 676 C C . ARG A 1 95 ? -12.225 0.388 3.792 1.00 96.81 95 ARG A C 1
ATOM 678 O O . ARG A 1 95 ? -11.303 0.180 3.013 1.00 96.81 95 ARG A O 1
ATOM 685 N N . LEU A 1 96 ? -12.172 0.091 5.089 1.00 97.62 96 LEU A N 1
ATOM 686 C CA . LEU A 1 96 ? -11.043 -0.589 5.721 1.00 97.62 96 LEU A CA 1
ATOM 687 C C . LEU A 1 96 ? -11.129 -2.108 5.553 1.00 97.62 96 LEU A C 1
ATOM 689 O O . LEU A 1 96 ? -10.091 -2.751 5.441 1.00 97.62 96 LEU A O 1
ATOM 693 N N . LEU A 1 97 ? -12.338 -2.669 5.548 1.00 97.88 97 LEU A N 1
ATOM 694 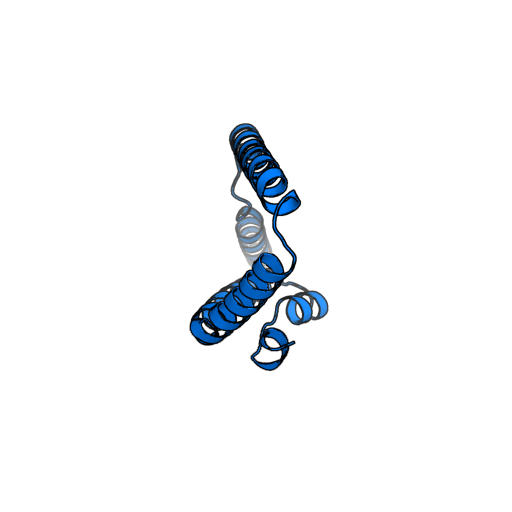C CA . LEU A 1 97 ? -12.566 -4.105 5.469 1.00 97.88 97 LEU A CA 1
ATOM 695 C C . LEU A 1 97 ? -11.954 -4.697 4.193 1.00 97.88 97 LEU A C 1
ATOM 697 O O . LEU A 1 97 ? -12.245 -4.249 3.080 1.00 97.88 97 LEU A O 1
ATOM 701 N N . LEU A 1 98 ? -11.162 -5.749 4.380 1.00 98.12 98 LEU A N 1
ATOM 702 C CA . LEU A 1 98 ? -10.721 -6.651 3.326 1.00 98.12 98 LEU A CA 1
ATOM 703 C C . LEU A 1 98 ? -11.395 -8.016 3.487 1.00 98.12 98 LEU A C 1
ATOM 705 O O . LEU A 1 98 ? -11.567 -8.517 4.597 1.00 98.12 98 LEU A O 1
ATOM 709 N N . ASP A 1 99 ? -11.745 -8.606 2.352 1.00 96.62 99 ASP A N 1
ATOM 710 C CA . ASP A 1 99 ? -12.207 -9.981 2.184 1.00 96.62 99 ASP A CA 1
ATOM 711 C C . ASP A 1 99 ? -11.570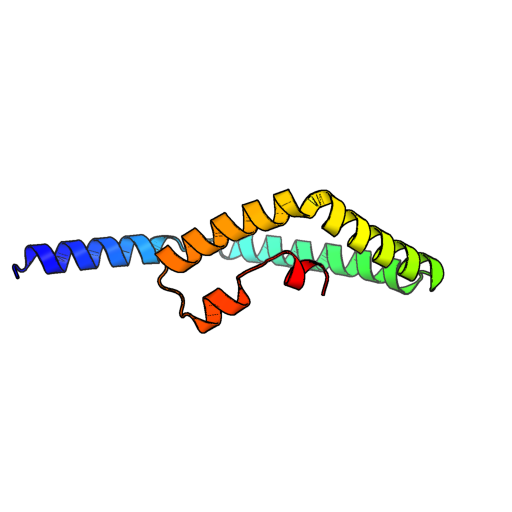 -10.558 0.906 1.00 96.62 99 ASP A C 1
ATOM 713 O O . ASP A 1 99 ? -10.879 -9.842 0.172 1.00 96.62 99 ASP A O 1
ATOM 717 N N . ASP A 1 100 ? -11.777 -11.849 0.640 1.00 95.44 100 ASP A N 1
ATOM 718 C CA . ASP A 1 100 ? -11.197 -12.513 -0.535 1.00 95.44 100 ASP A CA 1
ATOM 719 C C . ASP A 1 100 ? -11.600 -11.826 -1.848 1.00 95.44 100 ASP A C 1
ATOM 721 O O . ASP A 1 100 ? -10.777 -11.668 -2.750 1.00 95.44 100 ASP A O 1
ATOM 725 N N . ALA A 1 101 ? -12.848 -11.355 -1.946 1.00 95.06 101 ALA A N 1
ATOM 726 C CA . ALA A 1 101 ? -13.350 -10.690 -3.144 1.00 95.06 101 ALA A CA 1
ATOM 727 C C . ALA A 1 101 ? -12.624 -9.359 -3.398 1.00 95.06 101 ALA A C 1
ATOM 729 O O . ALA A 1 101 ? -12.220 -9.080 -4.523 1.00 95.06 101 ALA A O 1
ATOM 730 N N . ARG A 1 102 ? -12.397 -8.553 -2.356 1.00 95.06 102 ARG A N 1
ATOM 731 C CA . ARG A 1 102 ? -11.663 -7.281 -2.452 1.00 95.06 102 ARG A CA 1
ATOM 732 C C . ARG A 1 102 ? -10.175 -7.468 -2.738 1.00 95.06 102 ARG A C 1
ATOM 734 O O . ARG A 1 102 ? -9.562 -6.568 -3.307 1.00 95.06 102 ARG A O 1
ATOM 741 N N . ILE A 1 103 ? -9.588 -8.591 -2.325 1.00 94.31 103 ILE A N 1
ATOM 742 C CA . ILE A 1 103 ? -8.180 -8.909 -2.605 1.00 94.31 103 ILE A CA 1
ATOM 743 C C . ILE A 1 103 ? -7.994 -9.374 -4.055 1.00 94.31 103 ILE A C 1
ATOM 745 O O . ILE A 1 103 ? -6.979 -9.034 -4.665 1.00 94.31 103 ILE A O 1
ATOM 749 N N . GLU A 1 104 ? -8.954 -10.109 -4.620 1.00 92.88 104 GLU A N 1
ATOM 750 C CA . GLU A 1 104 ? -8.896 -10.553 -6.021 1.00 92.88 104 GLU A CA 1
ATOM 751 C C . GLU A 1 104 ? -9.234 -9.452 -7.039 1.00 92.88 104 GLU A C 1
ATOM 753 O O . GLU A 1 104 ? -8.725 -9.504 -8.164 1.00 92.88 104 GLU A O 1
ATOM 758 N N . GLY A 1 105 ? -9.985 -8.426 -6.621 1.00 84.94 105 GLY A N 1
ATOM 759 C CA . GLY A 1 105 ? -10.300 -7.240 -7.427 1.00 84.94 105 GLY A CA 1
ATOM 760 C C . GLY A 1 105 ? -11.643 -7.291 -8.142 1.00 84.94 105 GLY A C 1
ATOM 761 O O . GLY A 1 105 ? -12.062 -8.378 -8.597 1.00 84.94 105 GLY A O 1
#

pLDDT: mean 87.46, std 16.99, range [45.03, 98.44]